Protein AF-A0A914XFK4-F1 (afdb_monomer_lite)

InterPro domains:
  IPR012292 Globin/Protoglobin [G3DSA:1.10.490.10] (1-112)

Sequence (165 aa):
MTSFLGYTENLLGAWQLARKAGRMHTNQKFLEQNQTKETNYFDKVSDAFIERLIPYLTGELEEVLPAGAEKKKVRFANNYSQVMIAEIWERFFTTLSQQLTESFESEMKKQNTAASQQALAPHQHMEEAVRKKKKIQERIDNESEMGTGSYAENKPPEELFEDPF

pLDDT: mean 81.78, std 17.68, range [36.12, 98.44]

Structure (mmCIF, N/CA/C/O backbone):
data_AF-A0A914XFK4-F1
#
_entry.id   AF-A0A914XFK4-F1
#
loop_
_atom_site.group_PDB
_atom_site.id
_atom_site.type_symbol
_atom_site.label_atom_id
_atom_site.label_alt_id
_atom_site.label_comp_id
_atom_site.label_asym_id
_atom_site.label_entity_id
_atom_site.label_seq_id
_atom_site.pdbx_PDB_ins_code
_atom_site.Cartn_x
_atom_site.Cartn_y
_atom_site.Cartn_z
_atom_site.occupancy
_atom_site.B_iso_or_equiv
_atom_site.auth_seq_id
_atom_site.auth_comp_id
_atom_site.auth_asym_id
_atom_site.auth_atom_id
_atom_site.pdbx_PDB_model_num
ATOM 1 N N . MET A 1 1 ? -5.223 -9.522 5.078 1.00 91.00 1 MET A N 1
ATOM 2 C CA . MET A 1 1 ? -4.158 -8.761 5.774 1.00 91.00 1 MET A CA 1
ATOM 3 C C . MET A 1 1 ? -4.460 -8.587 7.255 1.00 91.00 1 MET A C 1
ATOM 5 O O . MET A 1 1 ? -3.627 -8.976 8.056 1.00 91.00 1 MET A O 1
ATOM 9 N N . THR A 1 2 ? -5.646 -8.099 7.633 1.00 92.81 2 THR A N 1
ATOM 10 C CA . THR A 1 2 ? -6.087 -8.022 9.041 1.00 92.81 2 THR A CA 1
ATOM 11 C C . THR A 1 2 ? -6.009 -9.365 9.774 1.00 92.81 2 THR A C 1
ATOM 13 O O . THR A 1 2 ? -5.532 -9.392 10.897 1.00 92.81 2 THR A O 1
ATOM 16 N N . SER A 1 3 ? -6.352 -10.490 9.132 1.00 93.81 3 SER A N 1
ATOM 17 C CA . SER A 1 3 ? -6.173 -11.829 9.726 1.00 93.81 3 SER A CA 1
ATOM 18 C C . SER A 1 3 ? -4.706 -12.191 9.984 1.00 93.81 3 SER A C 1
ATOM 20 O O . SER A 1 3 ? -4.399 -12.789 11.009 1.00 93.81 3 SER A O 1
ATOM 22 N N . PHE A 1 4 ? -3.790 -11.795 9.093 1.00 92.81 4 PHE A N 1
ATOM 23 C CA . PHE A 1 4 ? -2.359 -12.034 9.296 1.00 92.81 4 PHE A CA 1
ATOM 24 C C . PHE A 1 4 ? -1.807 -11.220 10.463 1.00 92.81 4 PHE A C 1
ATOM 26 O O . PHE A 1 4 ? -0.988 -11.728 11.213 1.00 92.81 4 PHE A O 1
ATOM 33 N N . LEU A 1 5 ? -2.268 -9.982 10.637 1.00 93.00 5 LEU A N 1
ATOM 34 C CA . LEU A 1 5 ? -1.786 -9.109 11.707 1.00 93.00 5 LEU A CA 1
ATOM 35 C C . LEU A 1 5 ? -2.459 -9.388 13.056 1.00 93.00 5 LEU A C 1
ATOM 37 O O . LEU A 1 5 ? -1.788 -9.380 14.076 1.00 93.00 5 LEU A O 1
ATOM 41 N N . GLY A 1 6 ? -3.773 -9.612 13.063 1.00 88.56 6 GLY A N 1
ATOM 42 C CA . GLY A 1 6 ? -4.583 -9.661 14.283 1.00 88.56 6 GLY A CA 1
ATOM 43 C C . GLY A 1 6 ? -5.008 -11.054 14.741 1.00 88.56 6 GLY A C 1
ATOM 44 O O . GLY A 1 6 ? -5.607 -11.157 15.805 1.00 88.56 6 GLY A O 1
ATOM 45 N N . TYR A 1 7 ? -4.757 -12.108 13.956 1.00 89.94 7 TYR A N 1
ATOM 46 C CA . TYR A 1 7 ? -5.112 -13.479 14.344 1.00 89.94 7 TYR A CA 1
ATOM 47 C C . TYR A 1 7 ? -3.929 -14.441 14.275 1.00 89.94 7 TYR A C 1
ATOM 49 O O . TYR A 1 7 ? -3.631 -15.104 15.259 1.00 89.94 7 TYR A O 1
ATOM 57 N N . THR A 1 8 ? -3.238 -14.516 13.134 1.00 92.81 8 THR A N 1
ATOM 58 C CA . THR A 1 8 ? -2.132 -15.476 12.965 1.00 92.81 8 THR A CA 1
ATOM 59 C C . THR A 1 8 ? -0.763 -14.904 13.328 1.00 92.81 8 THR A C 1
ATOM 61 O O . THR A 1 8 ? 0.225 -15.615 13.191 1.00 92.81 8 THR A O 1
ATOM 64 N N . GLU A 1 9 ? -0.685 -13.614 13.676 1.00 93.75 9 GLU A N 1
ATOM 65 C CA . GLU A 1 9 ? 0.557 -12.868 13.953 1.00 93.75 9 GLU A CA 1
ATOM 66 C C . GLU A 1 9 ? 1.652 -13.036 12.874 1.00 93.75 9 GLU A C 1
ATOM 68 O O . GLU A 1 9 ? 2.848 -12.869 13.109 1.00 93.75 9 GLU A O 1
ATOM 73 N N . ASN A 1 10 ? 1.245 -13.331 11.637 1.00 96.38 10 ASN A N 1
ATOM 74 C CA . ASN A 1 10 ? 2.139 -13.504 10.501 1.00 96.38 10 ASN A CA 1
ATOM 75 C C . ASN A 1 10 ? 2.531 -12.137 9.919 1.00 96.38 10 ASN A C 1
ATOM 77 O O . ASN A 1 10 ? 2.069 -11.724 8.848 1.00 96.38 10 ASN A O 1
ATOM 81 N N . LEU A 1 11 ? 3.396 -11.424 10.644 1.00 95.81 11 LEU A N 1
ATOM 82 C CA . LEU A 1 11 ? 3.883 -10.094 10.264 1.00 95.81 11 LEU A CA 1
ATOM 83 C C . LEU A 1 11 ? 4.630 -10.122 8.927 1.00 95.81 11 LEU A C 1
ATOM 85 O O . LEU A 1 11 ? 4.436 -9.245 8.083 1.00 95.81 11 LEU A O 1
ATOM 89 N N . LEU A 1 12 ? 5.445 -11.160 8.710 1.00 96.94 12 LEU A N 1
ATOM 90 C CA . LEU A 1 12 ? 6.202 -11.328 7.474 1.00 96.94 12 LEU A CA 1
ATOM 91 C C . LEU A 1 12 ? 5.266 -11.503 6.273 1.00 96.94 12 LEU A C 1
ATOM 93 O O . LEU A 1 12 ? 5.447 -10.833 5.258 1.00 96.94 12 LEU A O 1
ATOM 97 N N . GLY A 1 13 ? 4.243 -12.349 6.398 1.00 97.44 13 GLY A N 1
ATOM 98 C CA . GLY A 1 13 ? 3.246 -12.580 5.356 1.00 97.44 13 GLY A CA 1
ATOM 99 C C . GLY A 1 13 ? 2.426 -11.329 5.044 1.00 97.44 13 GLY A C 1
ATOM 100 O O . GLY A 1 13 ? 2.218 -11.005 3.875 1.00 97.44 13 GLY A O 1
ATOM 101 N N . ALA A 1 14 ? 2.023 -10.565 6.065 1.00 97.25 14 ALA A N 1
ATOM 102 C CA . ALA A 1 14 ? 1.346 -9.282 5.871 1.00 97.25 14 ALA A CA 1
ATOM 103 C C . ALA A 1 14 ? 2.230 -8.271 5.117 1.00 97.25 14 ALA A C 1
ATOM 105 O O . ALA A 1 14 ? 1.782 -7.652 4.149 1.00 97.25 14 ALA A O 1
ATOM 106 N N . TRP A 1 15 ? 3.501 -8.152 5.509 1.00 97.25 15 TRP A N 1
ATOM 107 C CA . TRP A 1 15 ? 4.465 -7.263 4.860 1.00 97.25 15 TRP A CA 1
ATOM 108 C C . TRP A 1 15 ? 4.749 -7.670 3.408 1.00 97.25 15 TRP A C 1
ATOM 110 O O . TRP A 1 15 ? 4.712 -6.841 2.494 1.00 97.25 15 TRP A O 1
ATOM 120 N N . GLN A 1 16 ? 4.969 -8.964 3.163 1.00 97.44 16 GLN A N 1
ATOM 121 C CA . GLN A 1 16 ? 5.167 -9.507 1.821 1.00 97.44 16 GLN A CA 1
ATOM 122 C C . GLN A 1 16 ? 3.938 -9.302 0.934 1.00 97.44 16 GLN A C 1
ATOM 124 O O . GLN A 1 16 ? 4.100 -8.958 -0.238 1.00 97.44 16 GLN A O 1
ATOM 129 N N . LEU A 1 17 ? 2.729 -9.472 1.478 1.00 97.88 17 LEU A N 1
ATOM 130 C CA . LEU A 1 17 ? 1.477 -9.247 0.759 1.00 97.88 17 LEU A CA 1
ATOM 131 C C . LEU A 1 17 ? 1.362 -7.794 0.288 1.00 97.88 17 LEU A C 1
ATOM 133 O O . LEU A 1 17 ? 1.142 -7.568 -0.903 1.00 97.88 17 LEU A O 1
ATOM 137 N N . ALA A 1 18 ? 1.569 -6.825 1.186 1.00 98.00 18 ALA A N 1
ATOM 138 C CA . ALA A 1 18 ? 1.534 -5.403 0.845 1.00 98.00 18 ALA A CA 1
ATOM 139 C C . ALA A 1 18 ? 2.547 -5.073 -0.262 1.00 98.00 18 ALA A C 1
ATOM 141 O O . ALA A 1 18 ? 2.196 -4.513 -1.299 1.00 98.00 18 ALA A O 1
ATOM 142 N N . ARG A 1 19 ? 3.800 -5.517 -0.113 1.00 98.44 19 ARG A N 1
ATOM 143 C CA . ARG A 1 19 ? 4.843 -5.244 -1.114 1.00 98.44 19 ARG A CA 1
ATOM 144 C C . ARG A 1 19 ? 4.608 -5.969 -2.434 1.00 98.44 19 ARG A C 1
ATOM 146 O O . ARG A 1 19 ? 4.971 -5.457 -3.488 1.00 98.44 19 ARG A O 1
ATOM 153 N N . LYS A 1 20 ? 4.045 -7.180 -2.410 1.00 98.19 20 LYS A N 1
ATOM 154 C CA . LYS A 1 20 ? 3.659 -7.905 -3.629 1.00 98.19 20 LYS A CA 1
ATOM 155 C C . LYS A 1 20 ? 2.571 -7.138 -4.368 1.00 98.19 20 LYS A C 1
ATOM 157 O O . LYS A 1 20 ? 2.690 -6.975 -5.577 1.00 98.19 20 LYS A O 1
ATOM 162 N N . ALA A 1 21 ? 1.565 -6.636 -3.655 1.00 98.06 21 ALA A N 1
ATOM 163 C CA . ALA A 1 21 ? 0.524 -5.813 -4.248 1.00 98.06 21 ALA A CA 1
ATOM 164 C C . ALA A 1 21 ? 1.120 -4.562 -4.910 1.00 98.06 21 ALA A C 1
ATOM 166 O O . ALA A 1 21 ? 0.855 -4.345 -6.087 1.00 98.06 21 ALA A O 1
ATOM 167 N N . GLY A 1 22 ? 1.983 -3.802 -4.229 1.00 97.94 22 GLY A N 1
ATOM 168 C CA . GLY A 1 22 ? 2.587 -2.592 -4.807 1.00 97.94 22 GLY A CA 1
ATOM 169 C C . GLY A 1 22 ? 3.385 -2.870 -6.086 1.00 97.94 22 GLY A C 1
ATOM 170 O O . GLY A 1 22 ? 3.180 -2.197 -7.092 1.00 97.94 22 GLY A O 1
ATOM 171 N N . ARG A 1 23 ? 4.185 -3.949 -6.116 1.00 98.38 23 ARG A N 1
ATOM 172 C CA . ARG A 1 23 ? 4.858 -4.398 -7.352 1.00 98.38 23 ARG A CA 1
ATOM 173 C C . ARG A 1 23 ? 3.876 -4.751 -8.466 1.00 98.38 23 ARG A C 1
ATOM 175 O O . ARG A 1 23 ? 4.091 -4.373 -9.603 1.00 98.38 23 ARG A O 1
ATOM 182 N N . MET A 1 24 ? 2.796 -5.470 -8.164 1.00 97.81 24 MET A N 1
ATOM 183 C CA . MET A 1 24 ? 1.815 -5.866 -9.184 1.00 97.81 24 MET A CA 1
ATOM 184 C C . MET A 1 24 ? 1.087 -4.671 -9.810 1.00 97.81 24 MET A C 1
ATOM 186 O O . MET A 1 24 ? 0.646 -4.769 -10.957 1.00 97.81 24 MET A O 1
ATOM 190 N N . HIS A 1 25 ? 0.978 -3.553 -9.088 1.00 98.00 25 HIS A N 1
ATOM 191 C CA . HIS A 1 25 ? 0.358 -2.332 -9.595 1.00 98.00 25 HIS A CA 1
ATOM 192 C C . HIS A 1 25 ? 1.201 -1.615 -10.656 1.00 98.00 25 HIS A C 1
ATOM 194 O O . HIS A 1 25 ? 0.637 -0.797 -11.375 1.00 98.00 25 HIS A O 1
ATOM 200 N N . THR A 1 26 ? 2.487 -1.947 -10.846 1.00 96.81 26 THR A N 1
ATOM 201 C CA . THR A 1 26 ? 3.269 -1.399 -11.976 1.00 96.81 26 THR A CA 1
ATOM 202 C C . THR A 1 26 ? 2.718 -1.828 -13.332 1.00 96.81 26 THR A C 1
ATOM 204 O O . THR A 1 26 ? 2.867 -1.112 -14.311 1.00 96.81 26 THR A O 1
ATOM 207 N N . ASN A 1 27 ? 1.976 -2.939 -13.386 1.00 95.19 27 ASN A N 1
ATOM 208 C CA . ASN A 1 27 ? 1.286 -3.379 -14.600 1.00 95.19 27 ASN A CA 1
ATOM 209 C C . ASN A 1 27 ? 0.049 -2.523 -14.941 1.00 95.19 27 ASN A C 1
ATOM 211 O O . ASN A 1 27 ? -0.555 -2.699 -16.001 1.00 95.19 27 ASN A O 1
ATOM 215 N N . GLN A 1 28 ? -0.377 -1.628 -14.044 1.00 96.69 28 GLN A N 1
ATOM 216 C CA . GLN A 1 28 ? -1.485 -0.714 -14.295 1.00 96.69 28 GLN A CA 1
ATOM 217 C C . GLN A 1 28 ? -0.961 0.524 -15.017 1.00 96.69 28 GLN A C 1
ATOM 219 O O . GLN A 1 28 ? -0.403 1.417 -14.386 1.00 96.69 28 GLN A O 1
ATOM 224 N N . LYS A 1 29 ? -1.210 0.616 -16.329 1.00 95.44 29 LY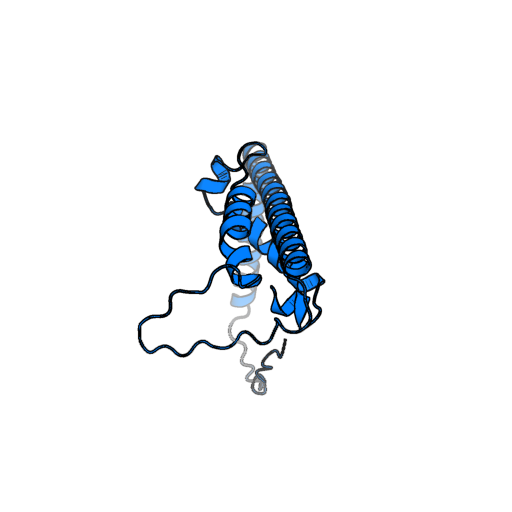S A N 1
ATOM 225 C CA . LYS A 1 29 ? -0.722 1.716 -17.188 1.00 95.44 29 LYS A CA 1
ATOM 226 C C . LYS A 1 29 ? -1.027 3.111 -16.641 1.00 95.44 29 LYS A C 1
ATOM 228 O O . LYS A 1 29 ? -0.226 4.027 -16.782 1.00 95.44 29 LYS A O 1
ATOM 233 N N . PHE A 1 30 ? -2.192 3.280 -16.016 1.00 97.50 30 PHE A N 1
ATOM 234 C CA . PHE A 1 30 ? -2.550 4.548 -15.388 1.00 97.50 30 PHE A CA 1
ATOM 235 C C . PHE A 1 30 ? -1.570 4.917 -14.267 1.00 97.50 30 PHE A C 1
ATOM 237 O O . PHE A 1 30 ? -1.060 6.032 -14.250 1.00 97.50 30 PHE A O 1
ATOM 244 N N . LEU A 1 31 ? -1.271 3.984 -13.361 1.00 97.12 31 LEU A N 1
ATOM 245 C CA . LEU A 1 31 ? -0.329 4.231 -12.271 1.00 97.12 31 LEU A CA 1
ATOM 246 C C . LEU A 1 31 ? 1.099 4.351 -12.798 1.00 97.12 31 LEU A C 1
ATOM 248 O O . LEU A 1 31 ? 1.811 5.253 -12.386 1.00 97.12 31 LEU A O 1
ATOM 252 N N . GLU A 1 32 ? 1.488 3.512 -13.754 1.00 94.69 32 GLU A N 1
ATOM 253 C CA . GLU A 1 32 ? 2.793 3.574 -14.423 1.00 94.69 32 GLU A CA 1
ATOM 254 C C . GLU A 1 32 ? 3.121 4.988 -14.934 1.00 94.69 32 GLU A C 1
ATOM 256 O O . GLU A 1 32 ? 4.241 5.468 -14.774 1.00 94.69 32 GLU A O 1
ATOM 261 N N . GLN A 1 33 ? 2.129 5.670 -15.514 1.00 94.44 33 GLN A N 1
ATOM 262 C CA . GLN A 1 33 ? 2.294 6.989 -16.127 1.00 94.44 33 GLN A CA 1
ATOM 263 C C . GLN A 1 33 ? 2.091 8.157 -15.156 1.00 94.44 33 GLN A C 1
ATOM 265 O O . GLN A 1 33 ? 2.655 9.226 -15.373 1.00 94.44 33 GLN A O 1
ATOM 270 N N . ASN A 1 34 ? 1.258 7.984 -14.127 1.00 96.62 34 ASN A N 1
ATOM 271 C CA . ASN A 1 34 ? 0.764 9.102 -13.317 1.00 96.62 34 ASN A CA 1
ATOM 272 C C . ASN A 1 34 ? 1.190 9.046 -11.843 1.00 96.62 34 ASN A C 1
ATOM 274 O O . ASN A 1 34 ? 1.010 10.037 -11.138 1.00 96.62 34 ASN A O 1
ATOM 278 N N . GLN A 1 35 ? 1.719 7.921 -11.353 1.00 95.88 35 GLN A N 1
ATOM 279 C CA . GLN A 1 35 ? 2.180 7.793 -9.971 1.00 95.88 35 GLN A CA 1
ATOM 280 C C . GLN A 1 35 ? 3.500 8.554 -9.792 1.00 95.88 35 GLN A C 1
ATOM 282 O O . GLN A 1 35 ? 4.533 8.182 -10.349 1.00 95.88 35 GLN A O 1
ATOM 287 N N . THR A 1 36 ? 3.475 9.606 -8.977 1.00 93.38 36 THR A N 1
ATOM 288 C CA . THR A 1 36 ? 4.658 10.404 -8.625 1.00 93.38 36 THR A CA 1
ATOM 289 C C . THR A 1 36 ? 4.674 10.698 -7.128 1.00 93.38 36 THR A C 1
ATOM 291 O O . THR A 1 36 ? 3.695 10.450 -6.427 1.00 93.38 36 THR A O 1
ATOM 294 N N . LYS A 1 37 ? 5.770 11.279 -6.626 1.00 86.88 37 LYS A N 1
ATOM 295 C CA . LYS A 1 37 ? 5.839 11.749 -5.232 1.00 86.88 37 LYS A CA 1
ATOM 296 C C . LYS A 1 37 ? 4.785 12.811 -4.908 1.00 86.88 37 LYS A C 1
ATOM 298 O O . LYS A 1 37 ? 4.311 12.875 -3.784 1.00 86.88 37 LYS A O 1
ATOM 303 N N . GLU A 1 38 ? 4.435 13.643 -5.885 1.00 89.25 38 GLU A N 1
ATOM 304 C CA . GLU A 1 38 ? 3.427 14.702 -5.740 1.00 89.25 38 GLU A CA 1
ATOM 305 C C . GLU A 1 38 ? 2.006 14.151 -5.897 1.00 89.25 38 GLU A C 1
ATOM 307 O O . GLU A 1 38 ? 1.056 14.670 -5.317 1.00 89.25 38 GLU A O 1
ATOM 312 N N . THR A 1 39 ? 1.852 13.091 -6.693 1.00 93.88 39 THR A N 1
ATOM 313 C CA . THR A 1 39 ? 0.571 12.441 -6.963 1.00 93.88 39 THR A CA 1
ATOM 314 C C . THR A 1 39 ? 0.663 10.960 -6.618 1.00 93.88 39 THR A C 1
ATOM 316 O O . THR A 1 39 ? 0.802 10.103 -7.493 1.00 93.88 39 THR A O 1
ATOM 319 N N . ASN A 1 40 ? 0.564 10.665 -5.321 1.00 97.00 40 ASN A N 1
ATOM 320 C CA . ASN A 1 40 ? 0.511 9.299 -4.823 1.00 97.00 40 ASN A CA 1
ATOM 321 C C . ASN A 1 40 ? -0.942 8.810 -4.742 1.00 97.00 40 ASN A C 1
ATOM 323 O O . ASN A 1 40 ? -1.703 9.209 -3.860 1.00 97.00 40 ASN A O 1
ATOM 327 N N . TYR A 1 41 ? -1.345 7.936 -5.665 1.00 98.12 41 TYR A N 1
ATOM 328 C CA . TYR A 1 41 ? -2.703 7.390 -5.677 1.00 98.12 41 TYR A CA 1
ATOM 329 C C . TYR A 1 41 ? -2.957 6.385 -4.548 1.00 98.12 41 TYR A C 1
ATOM 331 O O . TYR A 1 41 ? -4.108 6.230 -4.144 1.00 98.12 41 TYR A O 1
ATOM 339 N N . PHE A 1 42 ? -1.919 5.733 -4.011 1.00 98.00 42 PHE A N 1
ATOM 340 C CA . PHE A 1 42 ? -2.071 4.868 -2.839 1.00 98.00 42 PHE A CA 1
ATOM 341 C C . PHE A 1 42 ? -2.416 5.685 -1.597 1.00 98.00 42 PHE A C 1
ATOM 343 O O . PHE A 1 42 ? -3.328 5.296 -0.874 1.00 98.00 42 PHE A O 1
ATOM 350 N N . ASP A 1 43 ? -1.759 6.832 -1.401 1.00 97.50 43 ASP A N 1
ATOM 351 C CA . ASP A 1 43 ? -2.083 7.746 -0.300 1.00 97.50 43 ASP A CA 1
ATOM 352 C C . ASP A 1 43 ? -3.501 8.293 -0.459 1.00 97.50 43 ASP A C 1
ATOM 354 O O . ASP A 1 43 ? -4.309 8.117 0.437 1.00 97.50 43 ASP A O 1
ATOM 358 N N . LYS A 1 44 ? -3.877 8.799 -1.644 1.00 97.31 44 LYS A N 1
ATOM 359 C CA . LYS A 1 44 ? -5.245 9.302 -1.891 1.00 97.31 44 LYS A CA 1
ATOM 360 C C . LYS A 1 44 ? -6.339 8.280 -1.568 1.00 97.31 44 LYS A C 1
ATOM 362 O O . LYS A 1 44 ? -7.405 8.640 -1.074 1.00 97.31 44 LYS A O 1
ATOM 367 N N . VAL A 1 45 ? -6.107 7.010 -1.902 1.00 97.38 45 VAL A N 1
ATOM 368 C CA . VAL A 1 45 ? -7.051 5.934 -1.582 1.00 97.38 45 VAL A CA 1
ATOM 369 C C . VAL A 1 45 ? -7.042 5.647 -0.081 1.00 97.38 45 VAL A C 1
ATOM 371 O O . VAL A 1 45 ? -8.118 5.550 0.504 1.00 97.38 45 VAL A O 1
ATOM 374 N N . SER A 1 46 ? -5.867 5.546 0.548 1.00 97.25 46 SER A N 1
ATOM 375 C CA . SER A 1 46 ? -5.745 5.375 2.001 1.00 97.25 46 SER A CA 1
ATOM 376 C C . SER A 1 46 ? -6.414 6.508 2.777 1.00 97.25 46 SER A C 1
ATOM 378 O O . SER A 1 46 ? -7.175 6.215 3.691 1.00 97.25 46 SER A O 1
ATOM 380 N N . ASP A 1 47 ? -6.227 7.763 2.376 1.00 97.25 47 ASP A N 1
ATOM 381 C CA . ASP A 1 47 ? -6.859 8.941 2.977 1.00 97.25 47 ASP A CA 1
ATOM 382 C C . ASP A 1 47 ? -8.385 8.832 2.901 1.00 97.25 47 ASP A C 1
ATOM 384 O O . ASP A 1 47 ? -9.080 8.988 3.903 1.00 97.25 47 ASP A O 1
ATOM 388 N N . ALA A 1 48 ? -8.924 8.440 1.743 1.00 97.19 48 ALA A N 1
ATOM 389 C CA . ALA A 1 48 ? -10.359 8.215 1.595 1.00 97.19 48 ALA A CA 1
ATOM 390 C C . ALA A 1 48 ? -10.876 7.076 2.497 1.00 97.19 48 ALA A C 1
ATOM 392 O O . ALA A 1 48 ? -12.005 7.145 2.988 1.00 97.19 48 ALA A O 1
ATOM 393 N N . PHE A 1 49 ? -10.078 6.026 2.724 1.00 95.31 49 PHE A N 1
ATOM 394 C CA . PHE A 1 49 ? -10.414 4.976 3.689 1.00 95.31 49 PHE A CA 1
ATOM 395 C C . PHE A 1 49 ? -10.337 5.480 5.129 1.00 95.31 49 PHE A C 1
ATOM 397 O O . PHE A 1 49 ? -11.231 5.170 5.907 1.00 95.31 49 PHE A O 1
ATOM 404 N N . ILE A 1 50 ? -9.329 6.270 5.486 1.00 95.12 50 ILE A N 1
ATOM 405 C CA . ILE A 1 50 ? -9.201 6.876 6.815 1.00 95.12 50 ILE A CA 1
ATOM 406 C C . ILE A 1 50 ? -10.433 7.741 7.103 1.00 95.12 50 ILE A C 1
ATOM 408 O O . ILE A 1 50 ? -11.113 7.523 8.103 1.00 95.12 50 ILE A O 1
ATOM 412 N N . GLU A 1 51 ? -10.798 8.634 6.183 1.00 95.75 51 GLU A N 1
ATOM 413 C CA . GLU A 1 51 ? -11.940 9.539 6.343 1.00 95.75 51 GLU A CA 1
ATOM 414 C C . GLU A 1 51 ? -13.288 8.811 6.406 1.00 95.75 51 GLU A C 1
ATOM 416 O O . GLU A 1 51 ? -14.182 9.217 7.148 1.00 95.75 51 GLU A O 1
ATOM 421 N N . ARG A 1 52 ? -13.471 7.749 5.608 1.00 93.88 52 ARG A N 1
ATOM 422 C CA . ARG A 1 52 ? -14.789 7.112 5.452 1.00 93.88 52 ARG A CA 1
ATOM 423 C C . ARG A 1 52 ? -14.978 5.858 6.275 1.00 93.88 52 ARG A C 1
ATOM 425 O O . ARG A 1 52 ? -16.098 5.612 6.693 1.00 93.88 52 ARG A O 1
ATOM 432 N N . LEU A 1 53 ? -13.945 5.041 6.466 1.00 92.38 53 LEU A N 1
ATOM 433 C CA . LEU A 1 53 ? -14.060 3.742 7.131 1.00 92.38 53 LEU A CA 1
ATOM 434 C C . LEU A 1 53 ? -13.932 3.864 8.648 1.00 92.38 53 LEU A C 1
ATOM 436 O O . LEU A 1 53 ? -14.667 3.185 9.363 1.00 92.38 53 LEU A O 1
ATOM 440 N N . ILE A 1 54 ? -13.027 4.715 9.144 1.00 92.25 54 ILE A N 1
ATOM 441 C CA . ILE A 1 54 ? -12.782 4.851 10.587 1.00 92.25 54 ILE A CA 1
ATOM 442 C C . ILE A 1 54 ? -14.063 5.194 11.361 1.00 92.25 54 ILE A C 1
ATOM 444 O O . ILE A 1 54 ? -14.310 4.502 12.349 1.00 92.25 54 ILE A O 1
ATOM 448 N N . PRO A 1 55 ? -14.935 6.119 10.911 1.00 91.00 55 PRO A N 1
ATOM 449 C CA . PRO A 1 55 ? -16.179 6.407 11.626 1.00 91.00 55 PRO A CA 1
ATOM 450 C C . PRO A 1 55 ? -17.104 5.188 11.793 1.00 91.00 55 PRO A C 1
ATOM 452 O O . PRO A 1 55 ? -17.800 5.071 12.800 1.00 91.00 55 PRO A O 1
ATOM 455 N N . TYR A 1 56 ? -17.100 4.236 10.851 1.00 90.12 56 TYR A N 1
ATOM 456 C CA . TYR A 1 56 ? -17.842 2.976 11.016 1.00 90.12 56 TYR A CA 1
ATOM 457 C C . TYR A 1 56 ? -17.159 2.027 12.007 1.00 90.12 56 TYR A C 1
ATOM 459 O O . TYR A 1 56 ? -17.827 1.299 12.738 1.00 90.12 56 TYR A O 1
ATOM 467 N N . LEU A 1 57 ? -15.825 2.028 12.051 1.00 88.00 57 LEU A N 1
ATOM 468 C CA . LEU A 1 57 ? -15.043 1.188 12.961 1.00 88.00 57 LEU A CA 1
ATOM 469 C C . LEU A 1 57 ? -15.102 1.683 14.413 1.00 88.00 57 LEU A C 1
ATOM 471 O O . LEU A 1 57 ? -15.063 0.863 15.330 1.00 88.00 57 LEU A O 1
ATOM 475 N N . THR A 1 58 ? -15.220 2.996 14.629 1.00 87.06 58 THR A N 1
ATOM 476 C CA . THR A 1 58 ? -15.412 3.612 15.954 1.00 87.06 58 THR A CA 1
ATOM 477 C C . THR A 1 58 ? -16.871 3.577 16.422 1.00 87.06 58 THR A C 1
ATOM 479 O O . THR A 1 58 ? -17.148 3.831 17.598 1.00 87.06 58 THR A O 1
ATOM 482 N N . GLY A 1 59 ? -17.804 3.236 15.526 1.00 83.00 59 GLY A N 1
ATOM 483 C CA . GLY A 1 59 ? -19.243 3.236 15.790 1.00 83.00 59 GLY A CA 1
ATOM 484 C C . GLY A 1 59 ? -19.877 4.631 15.794 1.00 83.00 59 GLY A C 1
ATOM 485 O O . GLY A 1 59 ? -20.998 4.775 16.272 1.00 83.00 59 GLY A O 1
ATOM 486 N N . GLU A 1 60 ? -19.176 5.651 15.291 1.00 84.44 60 GLU A N 1
ATOM 487 C CA . GLU A 1 60 ? -19.724 6.997 15.071 1.00 84.44 60 GLU A CA 1
ATOM 488 C C . GLU A 1 60 ? -20.756 7.013 13.940 1.00 84.44 60 GLU A C 1
ATOM 490 O O . GLU A 1 60 ? -21.781 7.688 14.040 1.00 84.44 60 GLU A O 1
ATOM 495 N N . LEU A 1 61 ? -20.499 6.247 12.877 1.00 84.25 61 LEU A N 1
ATOM 496 C CA . LEU A 1 61 ? -21.452 5.993 11.804 1.00 84.25 61 LEU A CA 1
ATOM 497 C C . LEU A 1 61 ? -21.950 4.553 11.877 1.00 84.25 61 LEU A C 1
ATOM 499 O O . LEU A 1 61 ? -21.181 3.608 12.051 1.00 84.25 61 LEU A O 1
ATOM 503 N N . GLU A 1 62 ? -23.253 4.380 11.689 1.00 78.69 62 GLU A N 1
ATOM 504 C CA . GLU A 1 62 ? -23.858 3.067 11.512 1.00 78.69 62 GLU A CA 1
ATOM 505 C C . GLU A 1 62 ? -24.089 2.791 10.026 1.00 78.69 62 GLU A C 1
ATOM 507 O O . GLU A 1 62 ? -24.506 3.667 9.266 1.00 78.69 62 GLU A O 1
ATOM 512 N N . GLU A 1 63 ? -23.845 1.551 9.608 1.00 75.44 63 GLU A N 1
ATOM 513 C CA . GLU A 1 63 ? -24.196 1.109 8.264 1.00 75.44 63 GLU A CA 1
ATOM 514 C C . GLU A 1 63 ? -25.722 1.147 8.091 1.00 75.44 63 GLU A C 1
ATOM 516 O O . GLU A 1 63 ? -26.472 0.598 8.908 1.00 75.44 63 GLU A O 1
ATOM 521 N N . VAL A 1 64 ? -26.193 1.804 7.027 1.00 71.62 64 VAL A N 1
ATOM 522 C CA . VAL A 1 64 ? -27.622 1.846 6.700 1.00 71.62 64 VAL A CA 1
ATOM 523 C C . VAL A 1 64 ? -28.017 0.483 6.151 1.00 71.62 64 VAL A C 1
ATOM 525 O O . VAL A 1 64 ? -27.867 0.194 4.965 1.00 71.62 64 VAL A O 1
ATOM 528 N N . LEU A 1 65 ? -28.501 -0.376 7.039 1.00 69.25 65 LEU A N 1
ATOM 529 C CA . LEU A 1 65 ? -28.984 -1.691 6.660 1.00 69.25 65 LEU A CA 1
ATOM 530 C C . LEU A 1 65 ? -30.343 -1.579 5.944 1.00 69.25 65 LEU A C 1
ATOM 532 O O . LEU A 1 65 ? -31.200 -0.799 6.373 1.00 69.25 65 LEU A O 1
ATOM 536 N N . PRO A 1 66 ? -30.579 -2.371 4.879 1.00 72.25 66 PRO A N 1
ATOM 537 C CA . PRO A 1 66 ? -31.902 -2.486 4.286 1.00 72.25 66 PRO A CA 1
ATOM 538 C C . PRO A 1 66 ? -32.923 -2.927 5.341 1.00 72.25 66 PRO A C 1
ATOM 540 O O . PRO A 1 66 ? -32.604 -3.704 6.246 1.00 72.25 66 PRO A O 1
ATOM 543 N N . ALA A 1 67 ? -34.158 -2.437 5.222 1.00 59.03 67 ALA A N 1
ATOM 544 C CA . ALA A 1 67 ? -35.225 -2.736 6.171 1.00 59.03 67 ALA A CA 1
ATOM 545 C C . ALA A 1 67 ? -35.390 -4.259 6.350 1.00 59.03 67 ALA A C 1
ATOM 547 O O . ALA A 1 67 ? -35.716 -4.969 5.401 1.00 59.03 67 ALA A O 1
ATOM 548 N N . GLY A 1 68 ? -35.145 -4.749 7.571 1.00 65.12 68 GLY A N 1
ATOM 549 C CA . GLY A 1 68 ? -35.234 -6.170 7.930 1.00 65.12 68 GLY A CA 1
ATOM 550 C C . GLY A 1 68 ? -33.898 -6.904 8.099 1.00 65.12 68 GLY A C 1
ATOM 551 O O . GLY A 1 68 ? -33.909 -8.054 8.528 1.00 65.12 68 GLY A O 1
ATOM 552 N N . ALA A 1 69 ? -32.752 -6.274 7.820 1.00 69.94 69 ALA A N 1
ATOM 553 C CA . ALA A 1 69 ? -31.449 -6.869 8.116 1.00 69.94 69 ALA A CA 1
ATOM 554 C C . ALA A 1 69 ? -31.076 -6.699 9.601 1.00 69.94 69 ALA A C 1
ATOM 556 O O . ALA A 1 69 ? -31.020 -5.587 10.130 1.00 69.94 69 ALA A O 1
ATOM 557 N N . GLU A 1 70 ? -30.803 -7.815 10.281 1.00 58.03 70 GLU A N 1
ATOM 558 C CA . GLU A 1 70 ? -30.298 -7.801 11.653 1.00 58.03 70 GLU A CA 1
ATOM 559 C C . GLU A 1 70 ? -28.883 -7.214 11.702 1.00 58.03 70 GLU A C 1
ATOM 561 O O . GLU A 1 70 ? -27.968 -7.672 11.012 1.00 58.03 70 GLU A O 1
ATOM 566 N N . LYS A 1 71 ? -28.681 -6.224 12.581 1.00 60.94 71 LYS A N 1
ATOM 567 C CA . LYS A 1 71 ? -27.348 -5.717 12.914 1.00 60.94 71 LYS A CA 1
ATOM 568 C C . LYS A 1 71 ? -26.520 -6.860 13.501 1.00 60.94 71 LYS A C 1
ATOM 570 O O . LYS A 1 71 ? -26.717 -7.244 14.657 1.00 60.94 71 LYS A O 1
ATOM 575 N N . LYS A 1 72 ? -25.534 -7.372 12.755 1.00 63.09 72 LYS A N 1
ATOM 576 C CA . LYS A 1 72 ? -24.458 -8.170 13.357 1.00 63.09 72 LYS A CA 1
ATOM 577 C C . LYS A 1 72 ? -23.708 -7.260 14.322 1.00 63.09 72 LYS A C 1
ATOM 579 O O . LYS A 1 72 ? -22.907 -6.433 13.904 1.00 63.09 72 LYS A O 1
ATOM 584 N N . LYS A 1 73 ? -23.986 -7.400 15.621 1.00 52.91 73 LYS A N 1
ATOM 585 C CA . LYS A 1 73 ? -23.255 -6.698 16.681 1.00 52.91 73 LYS A CA 1
ATOM 586 C C . LYS A 1 73 ? -21.768 -7.012 16.524 1.00 52.91 73 LYS A C 1
ATOM 588 O O . LYS A 1 73 ? -21.333 -8.132 16.801 1.00 52.91 73 LYS A O 1
ATOM 593 N N . VAL A 1 74 ? -21.001 -6.032 16.060 1.00 57.28 74 VAL A N 1
ATOM 594 C CA . VAL A 1 74 ? -19.545 -6.106 15.977 1.00 57.28 74 VAL A CA 1
ATOM 595 C C . VAL A 1 74 ? -19.031 -6.200 17.417 1.00 57.28 74 VAL A C 1
ATOM 597 O O . VAL A 1 74 ? -19.085 -5.239 18.178 1.00 57.28 74 VAL A O 1
ATOM 600 N N . ARG A 1 75 ? -18.614 -7.402 17.838 1.00 54.28 75 ARG A N 1
ATOM 601 C CA . ARG A 1 75 ? -18.282 -7.729 19.242 1.00 54.28 75 ARG A CA 1
ATOM 602 C C . ARG A 1 75 ? -16.989 -7.079 19.760 1.00 54.28 75 ARG A C 1
ATOM 604 O O . ARG A 1 75 ? -16.630 -7.306 20.910 1.00 54.28 75 ARG A O 1
ATOM 611 N N . PHE A 1 76 ? -16.289 -6.288 18.949 1.00 54.94 76 PHE A N 1
ATOM 612 C CA . PHE A 1 76 ? -14.973 -5.740 19.298 1.00 54.94 76 PHE A CA 1
ATOM 613 C C . PHE A 1 76 ? -15.022 -4.516 20.233 1.00 54.94 76 PHE A C 1
ATOM 615 O O . PHE A 1 76 ? -13.989 -4.117 20.759 1.00 54.94 76 PHE A O 1
ATOM 622 N N . ALA A 1 77 ? -16.199 -3.930 20.477 1.00 53.06 77 ALA A N 1
ATOM 623 C CA . ALA A 1 77 ? -16.306 -2.579 21.037 1.00 53.06 77 ALA A CA 1
ATOM 624 C C . ALA A 1 77 ? -16.305 -2.457 22.574 1.00 53.06 77 ALA A C 1
ATOM 626 O O . ALA A 1 77 ? -16.365 -1.341 23.076 1.00 53.06 77 ALA A O 1
ATOM 627 N N . ASN A 1 78 ? -16.246 -3.544 23.353 1.00 55.53 78 ASN A N 1
ATOM 628 C CA . ASN A 1 78 ? -16.438 -3.385 24.803 1.00 55.53 78 ASN A CA 1
ATOM 629 C C . ASN A 1 78 ? -15.203 -2.870 25.568 1.00 55.53 78 ASN A C 1
ATOM 631 O O . ASN A 1 78 ? -15.384 -2.386 26.680 1.00 55.53 78 ASN A O 1
ATOM 635 N N . ASN A 1 79 ? -13.987 -2.917 24.997 1.00 72.62 79 ASN A N 1
ATOM 636 C CA . ASN A 1 79 ? -12.755 -2.571 25.732 1.00 72.62 79 ASN A CA 1
ATOM 637 C C . ASN A 1 79 ? -11.821 -1.551 25.045 1.00 72.62 79 ASN A C 1
ATOM 639 O O . ASN A 1 79 ? -10.850 -1.131 25.672 1.00 72.62 79 ASN A O 1
ATOM 643 N N . TYR A 1 80 ? -12.064 -1.152 23.793 1.00 84.38 80 TYR A N 1
ATOM 644 C CA . TYR A 1 80 ? -11.199 -0.200 23.078 1.00 84.38 80 TYR A CA 1
ATOM 645 C C . TYR A 1 80 ? -11.873 1.166 22.967 1.00 84.38 80 TYR A C 1
ATOM 647 O O . TYR A 1 80 ? -13.046 1.252 22.610 1.00 84.38 80 TYR A O 1
ATOM 655 N N . SER A 1 81 ? -11.135 2.239 23.262 1.00 89.94 81 SER A N 1
ATOM 656 C CA . SER A 1 81 ? -11.644 3.596 23.061 1.00 89.94 81 SER A CA 1
ATOM 657 C C . SER A 1 81 ? -11.721 3.925 21.568 1.00 89.94 81 SER A C 1
ATOM 659 O O . SER A 1 81 ? -10.918 3.435 20.773 1.00 89.94 81 SER A O 1
ATOM 661 N N . GLN A 1 82 ? -12.660 4.795 21.186 1.00 90.00 82 GLN A N 1
ATOM 662 C CA . GLN A 1 82 ? -12.784 5.274 19.802 1.00 90.00 82 GLN A CA 1
ATOM 663 C C . GLN A 1 82 ? -11.471 5.883 19.295 1.00 90.00 82 GLN A C 1
ATOM 665 O O . GLN A 1 82 ? -11.037 5.577 18.189 1.00 90.00 82 GLN A O 1
ATOM 670 N N . VAL A 1 83 ? -10.792 6.652 20.152 1.00 92.56 83 VAL A N 1
ATOM 671 C CA . VAL A 1 83 ? -9.478 7.248 19.868 1.00 92.56 83 VAL A CA 1
ATOM 672 C C . VAL A 1 83 ? -8.443 6.175 19.533 1.00 92.56 83 VAL A C 1
ATOM 674 O O . VAL A 1 83 ? -7.764 6.272 18.518 1.00 92.56 83 VAL A O 1
ATOM 677 N N . MET A 1 84 ? -8.358 5.110 20.336 1.00 93.25 84 MET A N 1
ATOM 678 C CA . MET A 1 84 ? -7.406 4.023 20.094 1.00 93.25 84 MET A CA 1
ATOM 679 C C . MET A 1 84 ? -7.685 3.307 18.770 1.00 93.25 84 MET A C 1
ATOM 681 O O . MET A 1 84 ? -6.752 2.985 18.035 1.00 93.25 84 MET A O 1
ATOM 685 N N . ILE A 1 85 ? -8.959 3.056 18.459 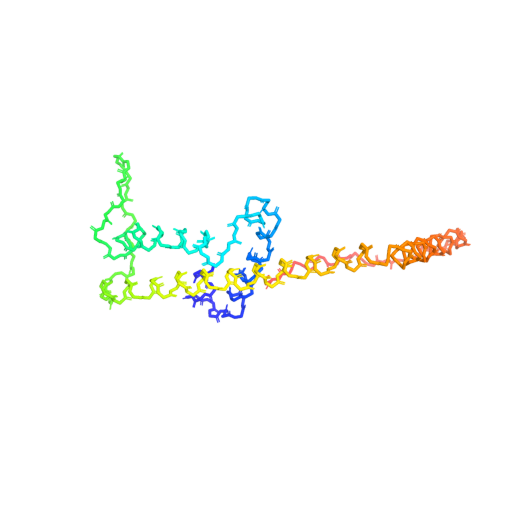1.00 91.81 85 ILE A N 1
ATOM 686 C CA . ILE A 1 85 ? -9.359 2.440 17.190 1.00 91.81 85 ILE A CA 1
ATOM 687 C C . ILE A 1 85 ? -8.931 3.340 16.025 1.00 91.81 85 ILE A C 1
ATOM 689 O O . ILE A 1 85 ? -8.266 2.857 15.109 1.00 91.81 85 ILE A O 1
ATOM 693 N N . ALA A 1 86 ? -9.259 4.632 16.078 1.00 94.31 86 ALA A N 1
ATOM 694 C CA . ALA A 1 86 ? -8.913 5.590 15.033 1.00 94.31 86 ALA A CA 1
ATOM 695 C C . ALA A 1 86 ? -7.397 5.653 14.788 1.00 94.31 86 ALA A C 1
ATOM 697 O O . ALA A 1 86 ? -6.954 5.435 13.662 1.00 94.31 86 ALA A O 1
ATOM 698 N N . GLU A 1 87 ? -6.597 5.831 15.842 1.00 96.12 87 GLU A N 1
ATOM 699 C CA . GLU A 1 87 ? -5.136 5.928 15.730 1.00 96.12 87 GLU A CA 1
ATOM 700 C C . GLU A 1 87 ? -4.495 4.667 15.133 1.00 96.12 87 GLU A C 1
ATOM 702 O O . GLU A 1 87 ? -3.566 4.752 14.325 1.00 96.12 87 GLU A O 1
ATOM 707 N N . ILE A 1 88 ? -4.963 3.475 15.526 1.00 95.81 88 ILE A N 1
ATOM 708 C CA . ILE A 1 88 ? -4.424 2.209 15.010 1.00 95.81 88 ILE A CA 1
ATOM 709 C C . ILE A 1 88 ? -4.725 2.068 13.519 1.00 95.81 88 ILE A C 1
ATOM 711 O O . ILE A 1 88 ? -3.844 1.674 12.750 1.00 95.81 88 ILE A O 1
ATOM 715 N N . TRP A 1 89 ? -5.952 2.380 13.107 1.00 96.50 89 TRP A N 1
ATOM 716 C CA . TRP A 1 89 ? -6.354 2.263 11.710 1.00 96.50 89 TRP A CA 1
ATOM 717 C C . TRP A 1 89 ? -5.694 3.314 10.825 1.00 96.50 89 TRP A C 1
ATOM 719 O O . TRP A 1 89 ? -5.252 2.972 9.729 1.00 96.50 89 TRP A O 1
ATOM 729 N N . GLU A 1 90 ? -5.534 4.542 11.312 1.00 97.69 90 GLU A N 1
ATOM 730 C CA . GLU A 1 90 ? -4.771 5.582 10.622 1.00 97.69 90 GLU A CA 1
ATOM 731 C C . GLU A 1 90 ? -3.325 5.123 10.385 1.00 97.69 90 GLU A C 1
ATOM 733 O O . GLU A 1 90 ? -2.866 5.056 9.244 1.00 97.69 90 GLU A O 1
ATOM 738 N N . ARG A 1 91 ? -2.627 4.664 11.435 1.00 97.62 91 ARG A N 1
ATOM 739 C CA . ARG A 1 91 ? -1.261 4.125 11.302 1.00 97.62 91 ARG A CA 1
ATOM 740 C C . ARG A 1 91 ? -1.195 2.934 10.355 1.00 97.62 91 ARG A C 1
ATOM 742 O O . ARG A 1 91 ? -0.229 2.810 9.599 1.00 97.62 91 ARG A O 1
ATOM 749 N N . PHE A 1 92 ? -2.193 2.054 10.391 1.00 97.31 92 PHE A N 1
ATOM 750 C CA . PHE A 1 92 ? -2.272 0.908 9.492 1.00 97.31 92 PHE A CA 1
ATOM 751 C C . PHE A 1 92 ? -2.363 1.345 8.023 1.00 97.31 92 PHE A C 1
ATOM 753 O O . PHE A 1 92 ? -1.566 0.869 7.213 1.00 97.31 92 PHE A O 1
ATOM 760 N N . PHE A 1 93 ? -3.277 2.256 7.674 1.00 98.06 93 PHE A N 1
ATOM 761 C CA . PHE A 1 93 ? -3.451 2.715 6.292 1.00 98.06 93 PHE A CA 1
ATOM 762 C C . PHE A 1 93 ? -2.258 3.529 5.781 1.00 98.06 93 PHE A C 1
ATOM 764 O O . PHE A 1 93 ? -1.840 3.314 4.641 1.00 98.06 93 PHE A O 1
ATOM 771 N N . THR A 1 94 ? -1.657 4.364 6.631 1.00 97.94 94 THR A N 1
ATOM 772 C CA . THR A 1 94 ? -0.437 5.122 6.308 1.00 97.94 94 THR A CA 1
ATOM 773 C C . THR A 1 94 ? 0.759 4.197 6.082 1.00 97.94 94 THR A C 1
ATOM 775 O O . THR A 1 94 ? 1.499 4.331 5.110 1.00 97.94 94 THR A O 1
ATOM 778 N N . THR A 1 95 ? 0.938 3.184 6.936 1.00 97.88 95 THR A N 1
ATOM 779 C CA . THR A 1 95 ? 2.019 2.199 6.752 1.00 97.88 95 THR A CA 1
ATOM 780 C C . THR A 1 95 ? 1.787 1.370 5.488 1.00 97.88 95 THR A C 1
ATOM 782 O O . THR A 1 95 ? 2.727 1.063 4.752 1.00 97.88 95 THR A O 1
ATOM 785 N N . LEU A 1 96 ? 0.534 1.002 5.215 1.00 98.12 96 LEU A N 1
ATOM 786 C CA . LEU A 1 96 ? 0.176 0.244 4.026 1.00 98.12 96 LEU A CA 1
ATOM 787 C C . LEU A 1 96 ? 0.473 1.029 2.744 1.00 98.12 96 LEU A C 1
ATOM 789 O O . LEU A 1 96 ? 1.121 0.479 1.850 1.00 98.12 96 LEU A O 1
ATOM 793 N N . SER A 1 97 ? 0.038 2.289 2.650 1.00 97.88 97 SER A N 1
ATOM 794 C CA . SER A 1 97 ? 0.292 3.110 1.462 1.00 97.88 97 SER A CA 1
ATOM 795 C C . SER A 1 97 ? 1.785 3.331 1.246 1.00 97.88 97 SER A C 1
ATOM 797 O O . SER A 1 97 ? 2.261 3.188 0.117 1.00 97.88 97 SER A O 1
ATOM 799 N N . GLN A 1 98 ? 2.555 3.537 2.317 1.00 98.00 98 GLN A N 1
ATOM 800 C CA . GLN A 1 98 ? 4.010 3.620 2.241 1.00 98.00 98 GLN A CA 1
ATOM 801 C C . GLN A 1 98 ? 4.623 2.337 1.656 1.00 98.00 98 GLN A C 1
ATOM 803 O O . GLN A 1 98 ? 5.412 2.398 0.711 1.00 98.00 98 GLN A O 1
ATOM 808 N N . GLN A 1 99 ? 4.240 1.156 2.157 1.00 98.19 99 GLN A N 1
ATOM 809 C CA . GLN A 1 99 ? 4.785 -0.113 1.658 1.00 98.19 99 GLN A CA 1
ATOM 810 C C . GLN A 1 99 ? 4.382 -0.410 0.205 1.00 98.19 99 GLN A C 1
ATOM 812 O O . GLN A 1 99 ? 5.184 -0.967 -0.558 1.00 98.19 99 GLN A O 1
ATOM 817 N N . LEU A 1 100 ? 3.169 -0.028 -0.201 1.00 98.31 100 LEU A N 1
ATOM 818 C CA . LEU A 1 100 ? 2.727 -0.094 -1.596 1.00 98.31 100 LEU A CA 1
ATOM 819 C C . LEU A 1 100 ? 3.578 0.821 -2.481 1.00 98.31 100 LEU A C 1
ATOM 821 O O . LEU A 1 100 ? 4.112 0.362 -3.489 1.00 98.31 100 LEU A O 1
ATOM 825 N N . THR A 1 101 ? 3.774 2.068 -2.059 1.00 98.25 101 THR A N 1
ATOM 826 C CA . THR A 1 101 ? 4.530 3.091 -2.791 1.00 98.25 101 THR A CA 1
ATOM 827 C C . THR A 1 101 ? 5.985 2.682 -2.988 1.00 98.25 101 THR A C 1
ATOM 829 O O . THR A 1 101 ? 6.455 2.601 -4.119 1.00 98.25 101 THR A O 1
ATOM 832 N N . GLU A 1 102 ? 6.691 2.324 -1.914 1.00 98.06 102 GLU A N 1
ATOM 833 C CA . GLU A 1 102 ? 8.104 1.929 -1.987 1.00 98.06 102 GLU A CA 1
ATOM 834 C C . GLU A 1 102 ? 8.323 0.711 -2.893 1.00 98.06 102 GLU A C 1
ATOM 836 O O . GLU A 1 102 ? 9.305 0.623 -3.635 1.00 98.06 102 GLU A O 1
ATOM 841 N N . SER A 1 103 ? 7.421 -0.271 -2.816 1.00 98.12 103 SER A N 1
ATOM 842 C CA . SER A 1 103 ? 7.532 -1.485 -3.625 1.00 98.12 103 SER A CA 1
ATOM 843 C C . SER A 1 103 ? 7.162 -1.248 -5.089 1.00 98.12 103 SER A C 1
ATOM 845 O O . SER A 1 103 ? 7.821 -1.817 -5.960 1.00 98.12 103 SER A O 1
ATOM 847 N N . PHE A 1 104 ? 6.186 -0.379 -5.360 1.00 98.25 104 PHE A N 1
ATOM 848 C CA . PHE A 1 104 ? 5.852 0.094 -6.700 1.00 98.25 104 PHE A CA 1
ATOM 849 C C . PHE A 1 104 ? 7.037 0.835 -7.336 1.00 98.25 104 PHE A C 1
ATOM 851 O O . PHE A 1 104 ? 7.491 0.456 -8.414 1.00 98.25 104 PHE A O 1
ATOM 858 N N . GLU A 1 105 ? 7.600 1.834 -6.649 1.00 96.94 105 GLU A N 1
ATOM 859 C CA . GLU A 1 105 ? 8.729 2.630 -7.151 1.00 96.94 105 GLU A CA 1
ATOM 860 C C . GLU A 1 105 ? 9.969 1.766 -7.410 1.00 96.94 105 GLU A C 1
ATOM 862 O O . GLU A 1 105 ? 10.646 1.907 -8.434 1.00 96.94 105 GLU A O 1
ATOM 867 N N . SER A 1 106 ? 10.257 0.833 -6.495 1.00 96.81 106 SER A N 1
ATOM 868 C CA . SER A 1 106 ? 11.366 -0.109 -6.649 1.00 96.81 106 SER A CA 1
ATOM 869 C C . SER A 1 106 ? 11.214 -0.967 -7.905 1.00 96.81 106 SER A C 1
ATOM 871 O O . SER A 1 106 ? 12.195 -1.192 -8.616 1.00 96.81 106 SER A O 1
ATOM 873 N N . GLU A 1 107 ? 10.002 -1.436 -8.194 1.00 97.12 107 GLU A N 1
ATOM 874 C CA . GLU A 1 107 ? 9.728 -2.278 -9.355 1.00 97.12 107 GLU A CA 1
ATOM 875 C C . GLU A 1 107 ? 9.731 -1.477 -10.661 1.00 97.12 107 GLU A C 1
ATOM 877 O O . GLU A 1 107 ? 10.387 -1.890 -11.617 1.00 97.12 107 GLU A O 1
ATOM 882 N N . MET A 1 108 ? 9.133 -0.282 -10.673 1.00 95.25 108 MET A N 1
ATOM 883 C CA . MET A 1 108 ? 9.205 0.657 -11.801 1.00 95.25 108 MET A CA 1
ATOM 884 C C . MET A 1 108 ? 10.653 0.958 -12.195 1.00 95.25 108 MET A C 1
ATOM 886 O O . MET A 1 108 ? 11.028 0.893 -13.367 1.00 95.25 108 MET A O 1
ATOM 890 N N . LYS A 1 109 ? 11.517 1.230 -11.208 1.00 94.50 109 LYS A N 1
ATOM 891 C CA . LYS A 1 109 ? 12.938 1.497 -11.457 1.00 94.50 109 LYS A CA 1
ATOM 892 C C . LYS A 1 109 ? 13.646 0.302 -12.099 1.00 94.50 109 LYS A C 1
ATOM 894 O O . LYS A 1 109 ? 14.474 0.497 -12.992 1.00 94.50 109 LYS A O 1
ATOM 899 N N . LYS A 1 110 ? 13.337 -0.925 -11.668 1.00 94.75 110 LYS A N 1
ATOM 900 C CA . LYS A 1 110 ? 13.907 -2.148 -12.257 1.00 94.75 110 LYS A CA 1
ATOM 901 C C . LYS A 1 110 ? 13.457 -2.331 -13.701 1.00 94.75 110 LYS A C 1
ATOM 903 O O . LYS A 1 110 ? 14.307 -2.568 -14.554 1.00 94.75 110 LYS A O 1
ATOM 908 N N . GLN A 1 111 ? 12.162 -2.174 -13.974 1.00 91.56 111 GLN A N 1
ATOM 909 C CA . GLN A 1 111 ? 11.602 -2.301 -15.322 1.00 91.56 111 GLN A CA 1
ATOM 910 C C . GLN A 1 111 ? 12.228 -1.282 -16.283 1.00 91.56 111 GLN A C 1
ATOM 912 O O . GLN A 1 111 ? 12.734 -1.662 -17.337 1.00 91.56 111 GLN A O 1
ATOM 917 N N . ASN A 1 112 ? 12.324 -0.016 -15.868 1.00 89.69 112 ASN A N 1
ATOM 918 C CA . ASN A 1 112 ? 12.949 1.043 -16.664 1.00 89.69 112 ASN A CA 1
ATOM 919 C C . ASN A 1 112 ? 14.442 0.789 -16.919 1.00 89.69 112 ASN A C 1
ATOM 921 O O . ASN A 1 112 ? 14.937 1.004 -18.025 1.00 89.69 112 ASN A O 1
ATOM 925 N N . THR A 1 113 ? 15.170 0.302 -15.909 1.00 90.12 113 THR A N 1
ATOM 926 C CA . THR A 1 113 ? 16.595 -0.037 -16.058 1.00 90.12 113 THR A CA 1
ATOM 927 C C . THR A 1 113 ? 16.784 -1.201 -17.030 1.00 90.12 113 THR A C 1
ATOM 929 O O . THR A 1 113 ? 17.645 -1.127 -17.904 1.00 90.12 113 THR A O 1
ATOM 932 N N . ALA A 1 114 ? 15.963 -2.250 -16.921 1.00 87.00 114 ALA A N 1
ATOM 933 C CA . ALA A 1 114 ? 16.010 -3.400 -17.819 1.00 87.00 114 ALA A CA 1
ATOM 934 C C . ALA A 1 114 ? 15.676 -3.007 -19.268 1.00 87.00 114 ALA A C 1
ATOM 936 O O . ALA A 1 114 ? 16.382 -3.412 -20.189 1.00 87.00 114 ALA A O 1
ATOM 937 N N . ALA A 1 115 ? 14.658 -2.167 -19.471 1.00 84.19 115 ALA A N 1
ATOM 938 C CA . ALA A 1 115 ? 14.304 -1.648 -20.791 1.00 84.19 115 ALA A CA 1
ATOM 939 C C . ALA A 1 115 ? 15.430 -0.788 -21.397 1.00 84.19 115 ALA A C 1
ATOM 941 O O . ALA A 1 115 ? 15.752 -0.921 -22.576 1.00 84.19 115 ALA A O 1
ATOM 942 N N . SER A 1 116 ? 16.081 0.051 -20.584 1.00 84.94 116 SER A N 1
ATOM 943 C CA . SER A 1 116 ? 17.222 0.867 -21.018 1.00 84.94 116 SER A CA 1
ATOM 944 C C . SER A 1 116 ? 18.435 0.014 -21.408 1.00 84.94 116 SER A C 1
ATOM 946 O O . SER A 1 116 ? 19.032 0.231 -22.461 1.00 84.94 116 SER A O 1
ATOM 948 N N . GLN A 1 117 ? 18.766 -1.015 -20.620 1.00 80.88 117 GLN A N 1
ATOM 949 C CA . GLN A 1 117 ? 19.826 -1.971 -20.965 1.00 80.88 117 GLN A CA 1
ATOM 950 C C . GLN A 1 117 ? 19.527 -2.703 -22.280 1.00 80.88 117 GLN A C 1
ATOM 952 O O . GLN A 1 117 ? 20.409 -2.809 -23.133 1.00 80.88 117 GLN A O 1
ATOM 957 N N . GLN A 1 118 ? 18.273 -3.118 -22.488 1.00 78.81 118 GLN A N 1
ATOM 958 C CA . GLN A 1 118 ? 17.839 -3.723 -23.748 1.00 78.81 118 GLN A CA 1
ATOM 959 C C . GLN A 1 118 ? 17.993 -2.784 -24.944 1.00 78.81 118 GLN A C 1
ATOM 961 O O . GLN A 1 118 ? 18.420 -3.221 -26.011 1.00 78.81 118 GLN A O 1
ATOM 966 N N . ALA A 1 119 ? 17.686 -1.499 -24.767 1.00 78.50 119 ALA A N 1
ATOM 967 C CA . ALA A 1 119 ? 17.849 -0.495 -25.810 1.00 78.50 119 ALA A CA 1
ATOM 968 C C . ALA A 1 119 ? 19.327 -0.193 -26.123 1.00 78.50 119 ALA A C 1
ATOM 970 O O . ALA A 1 119 ? 19.672 0.038 -27.280 1.00 78.50 119 ALA A O 1
ATOM 971 N N . LEU A 1 120 ? 20.201 -0.208 -25.111 1.00 80.88 120 LEU A N 1
ATOM 972 C CA . LEU A 1 120 ? 21.630 0.102 -25.249 1.00 80.88 120 LEU A CA 1
ATOM 973 C C . LEU A 1 120 ? 22.449 -1.062 -25.825 1.00 80.88 120 LEU A C 1
ATOM 975 O O . LEU A 1 120 ? 23.426 -0.830 -26.536 1.00 80.88 120 LEU A O 1
ATOM 979 N N . ALA A 1 121 ? 22.061 -2.308 -25.545 1.00 77.44 121 ALA A N 1
ATOM 980 C CA . ALA A 1 121 ? 22.757 -3.503 -26.020 1.00 77.44 121 ALA A CA 1
ATOM 981 C C . ALA A 1 121 ? 21.790 -4.562 -26.595 1.00 77.44 121 ALA A C 1
ATOM 983 O O . ALA A 1 121 ? 21.763 -5.707 -26.135 1.00 77.44 121 ALA A O 1
ATOM 984 N N . PRO A 1 122 ? 21.011 -4.235 -27.646 1.00 70.88 122 PRO A N 1
ATOM 985 C CA . PRO A 1 122 ? 19.982 -5.135 -28.174 1.00 70.88 122 PRO A CA 1
ATOM 986 C C . PRO A 1 122 ? 20.567 -6.446 -28.720 1.00 70.88 122 PRO A C 1
ATOM 988 O O . PRO A 1 122 ? 19.950 -7.505 -28.608 1.00 70.88 122 PRO A O 1
ATOM 991 N N . HIS A 1 123 ? 21.791 -6.400 -29.254 1.00 70.94 123 HIS A N 1
ATOM 992 C CA . HIS A 1 123 ? 22.508 -7.569 -29.763 1.00 70.94 123 HIS A CA 1
ATOM 993 C C . HIS A 1 123 ? 22.816 -8.601 -28.666 1.00 70.94 123 HIS A C 1
ATOM 995 O O . HIS A 1 123 ? 22.662 -9.793 -28.914 1.00 70.94 123 HIS A O 1
ATOM 1001 N N . GLN A 1 124 ? 23.148 -8.169 -27.442 1.00 69.00 124 GLN A N 1
ATOM 1002 C CA . GLN A 1 124 ? 23.408 -9.084 -26.321 1.00 69.00 124 GLN A CA 1
ATOM 1003 C C . GLN A 1 124 ? 22.148 -9.872 -25.943 1.00 69.00 124 GLN A C 1
ATOM 1005 O O . GLN A 1 124 ? 22.198 -11.087 -25.755 1.00 69.00 124 GLN A O 1
ATOM 1010 N N . HIS A 1 125 ? 20.989 -9.212 -25.928 1.00 62.25 125 HIS A N 1
ATOM 1011 C CA . HIS A 1 125 ? 19.715 -9.879 -25.664 1.00 62.25 125 HIS A CA 1
ATOM 1012 C C . HIS A 1 125 ? 19.284 -10.817 -26.797 1.00 62.25 125 HIS A C 1
ATOM 1014 O O . HIS A 1 125 ? 18.743 -11.892 -26.526 1.00 62.25 125 HIS A O 1
ATOM 1020 N N . MET A 1 126 ? 19.544 -10.457 -28.061 1.00 64.56 126 MET A N 1
ATOM 1021 C CA . MET A 1 126 ? 19.306 -11.366 -29.187 1.00 64.56 126 MET A CA 1
ATOM 1022 C C . MET A 1 126 ? 2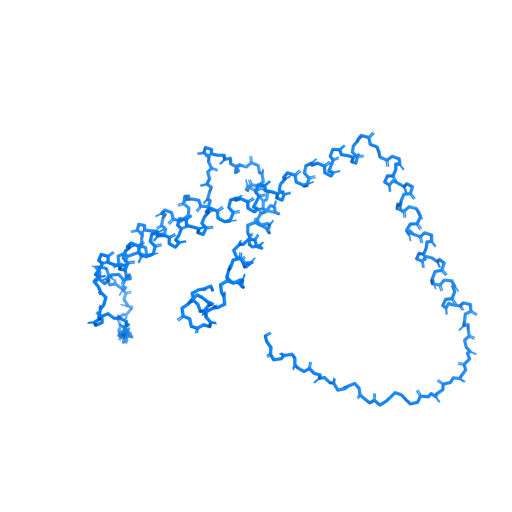0.193 -12.613 -29.102 1.00 64.56 126 MET A C 1
ATOM 1024 O O . MET A 1 126 ? 19.691 -13.724 -29.269 1.00 64.56 126 MET A O 1
ATOM 1028 N N . GLU A 1 127 ? 21.483 -12.464 -28.796 1.00 67.00 127 GLU A N 1
ATOM 1029 C CA . GLU A 1 127 ? 22.409 -13.592 -28.642 1.00 67.00 127 GLU A CA 1
ATOM 1030 C C . GLU A 1 127 ? 22.019 -14.514 -27.479 1.00 67.00 127 GLU A C 1
ATOM 1032 O O . GLU A 1 127 ? 22.050 -15.741 -27.616 1.00 67.00 127 GLU A O 1
ATOM 1037 N N . GLU A 1 128 ? 21.585 -13.956 -26.346 1.00 69.06 128 GLU A N 1
ATOM 1038 C CA . GLU A 1 128 ? 21.060 -14.734 -25.222 1.00 69.06 128 GLU A CA 1
ATOM 1039 C C . GLU A 1 128 ? 19.766 -15.476 -25.572 1.00 69.06 128 GLU A C 1
ATOM 1041 O O . GLU A 1 128 ? 19.605 -16.642 -25.201 1.00 69.06 128 GLU A O 1
ATOM 1046 N N . ALA A 1 129 ? 18.849 -14.837 -26.303 1.00 73.38 129 ALA A N 1
ATOM 1047 C CA . ALA A 1 129 ? 17.611 -15.466 -26.752 1.00 73.38 129 ALA A CA 1
ATOM 1048 C C . ALA A 1 129 ? 17.889 -16.617 -27.730 1.00 73.38 129 ALA A C 1
ATOM 1050 O O . ALA A 1 129 ? 17.293 -17.689 -27.607 1.00 73.38 129 ALA A O 1
ATOM 1051 N N . VAL A 1 130 ? 18.837 -16.433 -28.654 1.00 72.94 130 VAL A N 1
ATOM 1052 C CA . VAL A 1 130 ? 19.297 -17.480 -29.577 1.00 72.94 130 VAL A CA 1
ATOM 1053 C C . VAL A 1 130 ? 19.961 -18.625 -28.812 1.00 72.94 130 VAL A C 1
ATOM 1055 O O . VAL A 1 130 ? 19.626 -19.783 -29.050 1.00 72.94 130 VAL A O 1
ATOM 1058 N N . ARG A 1 131 ? 20.828 -18.339 -27.830 1.00 76.25 131 ARG A N 1
ATOM 1059 C CA . ARG A 1 131 ? 21.437 -19.367 -26.965 1.00 76.25 131 ARG A CA 1
ATOM 1060 C C . ARG A 1 131 ? 20.404 -20.135 -26.142 1.00 76.25 131 ARG A C 1
ATOM 1062 O O . ARG A 1 131 ? 20.521 -21.351 -26.019 1.00 76.25 131 ARG A O 1
ATOM 1069 N N . LYS A 1 132 ? 19.396 -19.457 -25.582 1.00 78.50 132 LYS A N 1
ATOM 1070 C CA . LYS A 1 132 ? 18.305 -20.109 -24.838 1.00 78.50 132 LYS A CA 1
ATOM 1071 C C . LYS A 1 132 ? 17.470 -21.004 -25.749 1.00 78.50 132 LYS A C 1
ATOM 1073 O O . LYS A 1 132 ? 17.228 -22.149 -25.384 1.00 78.50 132 LYS A O 1
ATOM 1078 N N . LYS A 1 133 ? 17.094 -20.525 -26.940 1.00 79.88 133 LYS A N 1
ATOM 1079 C CA . LYS A 1 133 ? 16.396 -21.340 -27.946 1.00 79.88 133 LYS A CA 1
ATOM 1080 C C . LYS A 1 133 ? 17.224 -22.554 -28.357 1.00 79.88 133 LYS A C 1
ATOM 1082 O O . LYS A 1 133 ? 16.687 -23.651 -28.378 1.00 79.88 133 LYS A O 1
ATOM 1087 N N . LYS A 1 134 ? 18.528 -22.377 -28.590 1.00 80.75 134 LYS A N 1
ATOM 1088 C CA . LYS A 1 134 ? 19.438 -23.474 -28.934 1.00 80.75 134 LYS A CA 1
ATOM 1089 C C . LYS A 1 134 ? 19.523 -24.525 -27.822 1.00 80.75 134 LYS A C 1
ATOM 1091 O O . LYS A 1 134 ? 19.394 -25.699 -28.116 1.00 80.75 134 LYS A O 1
ATOM 1096 N N . LYS A 1 135 ? 19.629 -24.122 -26.550 1.00 80.38 135 LYS A N 1
ATOM 1097 C CA . LYS A 1 135 ? 19.613 -25.059 -25.407 1.00 80.38 135 LYS A CA 1
ATOM 1098 C C . LYS A 1 135 ? 18.292 -25.813 -25.246 1.00 80.38 135 LYS A C 1
ATOM 1100 O O . LYS A 1 135 ? 18.296 -26.959 -24.811 1.00 80.38 135 LYS A O 1
ATOM 1105 N N . ILE A 1 136 ? 17.162 -25.159 -25.518 1.00 78.44 136 ILE A N 1
ATOM 1106 C CA . ILE A 1 136 ? 15.843 -25.806 -25.466 1.00 78.44 136 ILE A CA 1
ATOM 1107 C C . ILE A 1 136 ? 15.716 -26.805 -26.616 1.00 78.44 136 ILE A C 1
ATOM 1109 O O . ILE A 1 136 ? 15.291 -27.929 -26.384 1.00 78.44 136 ILE A O 1
ATOM 1113 N N . GLN A 1 137 ? 16.146 -26.418 -27.818 1.00 77.44 137 GLN A N 1
ATOM 1114 C CA . GLN A 1 137 ? 16.168 -27.302 -28.977 1.00 77.44 137 GLN A CA 1
ATOM 1115 C C . GLN A 1 137 ? 17.079 -28.512 -28.732 1.00 77.44 137 GLN A C 1
ATOM 1117 O O . GLN A 1 137 ? 16.623 -29.629 -28.882 1.00 77.44 137 GLN A O 1
ATOM 1122 N N . GLU A 1 138 ? 18.297 -28.311 -28.219 1.00 78.62 138 GLU A N 1
ATOM 1123 C CA . GLU A 1 138 ? 19.213 -29.399 -27.838 1.00 78.62 138 GLU A CA 1
ATOM 1124 C C . GLU A 1 138 ? 18.616 -30.333 -26.770 1.00 78.62 138 GLU A C 1
ATOM 1126 O O . GLU A 1 138 ? 18.892 -31.528 -26.780 1.00 78.62 138 GLU A O 1
ATOM 1131 N N . ARG A 1 139 ? 17.793 -29.831 -25.836 1.00 78.69 139 ARG A N 1
ATOM 1132 C CA . ARG A 1 139 ? 17.069 -30.697 -24.886 1.00 78.69 139 ARG A CA 1
ATOM 1133 C C . ARG A 1 139 ? 15.995 -31.534 -25.573 1.00 78.69 139 ARG A C 1
ATOM 1135 O O . ARG A 1 139 ? 15.923 -32.723 -25.301 1.00 78.69 139 ARG A O 1
ATOM 1142 N N . ILE A 1 140 ? 15.195 -30.928 -26.446 1.00 77.81 140 ILE A N 1
ATOM 1143 C CA . ILE A 1 140 ? 14.133 -31.620 -27.191 1.00 77.81 140 ILE A CA 1
ATOM 1144 C C . ILE A 1 140 ? 14.736 -32.646 -28.158 1.00 77.81 140 ILE A C 1
ATOM 1146 O O . ILE A 1 140 ? 14.238 -33.763 -28.262 1.00 77.81 140 ILE A O 1
ATOM 1150 N N . ASP A 1 141 ? 15.829 -32.295 -28.830 1.00 76.19 141 ASP A N 1
ATOM 1151 C CA . ASP A 1 141 ? 16.558 -33.186 -29.730 1.00 76.19 141 ASP A CA 1
ATOM 1152 C C . ASP A 1 141 ? 17.160 -34.357 -28.937 1.00 76.19 141 ASP A C 1
ATOM 1154 O O . ASP A 1 141 ? 16.941 -35.504 -29.298 1.00 76.19 141 ASP A O 1
ATOM 1158 N N . ASN A 1 142 ? 17.782 -34.116 -27.775 1.00 73.31 142 ASN A N 1
ATOM 1159 C CA . ASN A 1 142 ? 18.263 -35.198 -26.902 1.00 73.31 142 ASN A CA 1
ATOM 1160 C C . ASN A 1 142 ? 17.130 -36.091 -26.347 1.00 73.31 142 ASN A C 1
ATOM 1162 O O . ASN A 1 142 ? 17.318 -37.295 -26.180 1.00 73.31 142 ASN A O 1
ATOM 1166 N N . GLU A 1 143 ? 15.960 -35.525 -26.038 1.00 65.88 143 GLU A N 1
ATOM 1167 C CA . GLU A 1 143 ? 14.781 -36.283 -25.587 1.00 65.88 143 GLU A CA 1
ATOM 1168 C C . GLU A 1 143 ? 14.126 -37.079 -26.728 1.00 65.88 143 GLU A C 1
ATOM 1170 O O . GLU A 1 143 ? 13.555 -38.139 -26.482 1.00 65.88 143 GLU A O 1
ATOM 1175 N N . SER A 1 144 ? 14.234 -36.612 -27.975 1.00 60.12 144 SER A N 1
ATOM 1176 C CA . SER A 1 144 ? 13.694 -37.290 -29.162 1.00 60.12 144 SER A CA 1
ATOM 1177 C C . SER A 1 144 ? 14.669 -38.285 -29.807 1.00 60.12 144 SER A C 1
ATOM 1179 O O . SER A 1 144 ? 14.221 -39.283 -30.372 1.00 60.12 144 SER A O 1
ATOM 1181 N N . GLU A 1 145 ? 15.983 -38.087 -29.661 1.00 56.28 145 GLU A N 1
ATOM 1182 C CA . GLU A 1 145 ? 17.030 -39.064 -29.994 1.00 56.28 145 GLU A CA 1
ATOM 1183 C C . GLU A 1 145 ? 17.080 -40.233 -28.993 1.00 56.28 145 GLU A C 1
ATOM 1185 O O . GLU A 1 145 ? 17.507 -41.331 -29.352 1.00 56.28 145 GLU A O 1
ATOM 1190 N N . MET A 1 146 ? 16.530 -40.066 -27.781 1.00 52.59 146 MET A N 1
ATOM 1191 C CA . MET A 1 146 ? 16.129 -41.172 -26.894 1.00 52.59 146 MET A CA 1
ATOM 1192 C C . MET A 1 146 ? 14.839 -41.863 -27.384 1.00 52.59 146 MET A C 1
ATOM 1194 O O . MET A 1 146 ? 13.903 -42.125 -26.624 1.00 52.59 146 MET A O 1
ATOM 1198 N N . GLY A 1 147 ? 14.782 -42.180 -28.678 1.00 42.84 147 GLY A N 1
ATOM 1199 C CA . GLY A 1 147 ? 13.690 -42.932 -29.276 1.00 42.84 147 GLY A CA 1
ATOM 1200 C C . GLY A 1 147 ? 13.465 -44.270 -28.566 1.00 42.84 147 GLY A C 1
ATOM 1201 O O . GLY A 1 147 ? 14.371 -45.091 -28.449 1.00 42.84 147 GLY A O 1
ATOM 1202 N N . THR A 1 148 ? 12.218 -44.501 -28.148 1.00 45.03 148 THR A N 1
ATOM 1203 C CA . THR A 1 148 ? 11.585 -45.832 -28.104 1.00 45.03 148 THR A CA 1
ATOM 1204 C C . THR A 1 148 ? 12.427 -46.955 -27.482 1.00 45.03 148 THR A C 1
ATOM 1206 O O . THR A 1 148 ? 12.715 -47.960 -28.126 1.00 45.03 148 THR A O 1
ATOM 1209 N N . GLY A 1 149 ? 12.788 -46.816 -26.209 1.00 36.12 149 GLY A N 1
ATOM 1210 C CA . GLY A 1 149 ? 13.205 -47.937 -25.367 1.00 36.12 149 GLY A CA 1
ATOM 1211 C C . GLY A 1 149 ? 12.090 -48.274 -24.388 1.00 36.12 149 GLY A C 1
ATOM 1212 O O . GLY A 1 149 ? 11.814 -47.495 -23.480 1.00 36.12 149 GLY A O 1
ATOM 1213 N N . SER A 1 150 ? 11.422 -49.411 -24.575 1.00 45.69 150 SER A N 1
ATOM 1214 C CA . SER A 1 150 ? 10.442 -49.934 -23.627 1.00 45.69 150 SER A CA 1
ATOM 1215 C C . SER A 1 150 ? 11.062 -50.089 -22.236 1.00 45.69 150 SER A C 1
ATOM 1217 O O . SER A 1 150 ? 11.847 -51.006 -22.020 1.00 45.69 150 SER A O 1
ATOM 1219 N N . TYR A 1 151 ? 10.645 -49.263 -21.285 1.00 40.81 151 TYR A N 1
ATOM 1220 C CA . TYR A 1 151 ? 10.654 -49.626 -19.873 1.00 40.81 151 TYR A CA 1
ATOM 1221 C C . TYR A 1 151 ? 9.316 -49.197 -19.289 1.00 40.81 151 TYR A C 1
ATOM 1223 O O . TYR A 1 151 ? 9.109 -48.065 -18.860 1.00 40.81 151 TYR A O 1
ATOM 1231 N N . ALA A 1 152 ? 8.371 -50.133 -19.338 1.00 48.97 152 ALA A N 1
ATOM 1232 C CA . ALA A 1 152 ? 7.316 -50.167 -18.350 1.00 48.97 152 ALA A CA 1
ATOM 1233 C C . ALA A 1 152 ? 7.999 -50.413 -17.001 1.00 48.97 152 ALA A C 1
ATOM 1235 O O . ALA A 1 152 ? 8.351 -51.546 -16.688 1.00 48.97 152 ALA A O 1
ATOM 1236 N N . GLU A 1 153 ? 8.219 -49.358 -16.224 1.00 40.16 153 GLU A N 1
ATOM 1237 C CA . GLU A 1 153 ? 8.542 -49.500 -14.811 1.00 40.16 153 GLU A CA 1
ATOM 1238 C C . GLU A 1 153 ? 7.628 -48.595 -13.988 1.00 40.16 153 GLU A C 1
ATOM 1240 O O . GLU A 1 153 ? 7.591 -47.373 -14.127 1.00 40.16 153 GLU A O 1
ATOM 1245 N N . ASN A 1 154 ? 6.810 -49.284 -13.197 1.00 49.97 154 ASN A N 1
ATOM 1246 C CA . ASN A 1 154 ? 5.789 -48.803 -12.284 1.00 49.97 154 ASN A CA 1
ATOM 1247 C C . ASN A 1 154 ? 6.214 -47.541 -11.516 1.00 49.97 154 ASN A C 1
ATOM 1249 O O . ASN A 1 154 ? 7.019 -47.618 -10.590 1.00 49.97 154 ASN A O 1
ATOM 1253 N N . LYS A 1 155 ? 5.590 -46.397 -11.815 1.00 43.19 155 LYS A N 1
ATOM 1254 C CA . LYS A 1 155 ? 5.467 -45.326 -10.821 1.00 43.19 155 LYS A CA 1
ATOM 1255 C C . LYS A 1 155 ? 4.281 -45.662 -9.907 1.00 43.19 155 LYS A C 1
ATOM 1257 O O . LYS A 1 155 ? 3.189 -45.880 -10.436 1.00 43.19 155 LYS A O 1
ATOM 1262 N N . PRO A 1 156 ? 4.452 -45.724 -8.573 1.00 49.97 156 PRO A N 1
ATOM 1263 C CA . PRO A 1 156 ? 3.305 -45.725 -7.672 1.00 49.97 156 PRO A CA 1
ATOM 1264 C C . PRO A 1 156 ? 2.522 -44.412 -7.863 1.00 49.97 156 PRO A C 1
ATOM 1266 O O . PRO A 1 156 ? 3.123 -43.408 -8.259 1.00 49.97 156 PRO A O 1
ATOM 1269 N N . PRO A 1 157 ? 1.193 -44.414 -7.648 1.00 46.25 157 PRO A N 1
ATOM 1270 C CA . PRO A 1 157 ? 0.378 -43.228 -7.857 1.00 46.25 157 PRO A CA 1
ATOM 1271 C C . PRO A 1 157 ? 0.874 -42.093 -6.958 1.00 46.25 157 PRO A C 1
ATOM 1273 O O . PRO A 1 157 ? 1.148 -42.289 -5.777 1.00 46.25 157 PRO A O 1
ATOM 1276 N N . GLU A 1 158 ? 1.018 -40.925 -7.573 1.00 47.34 158 GLU A N 1
ATOM 1277 C CA . GLU A 1 158 ? 1.391 -39.658 -6.958 1.00 47.34 158 GLU A CA 1
ATOM 1278 C C . GLU A 1 158 ? 0.412 -39.357 -5.810 1.00 47.34 158 GLU A C 1
ATOM 1280 O O . GLU A 1 158 ? -0.776 -39.123 -6.040 1.00 47.34 158 GLU A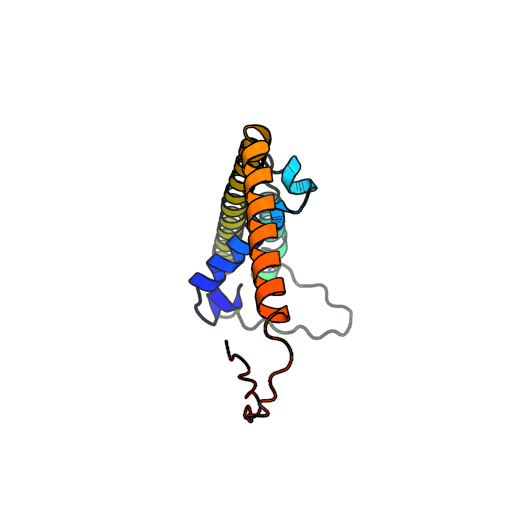 O 1
ATOM 1285 N N . GLU A 1 159 ? 0.885 -39.415 -4.562 1.00 51.69 159 GLU A N 1
ATOM 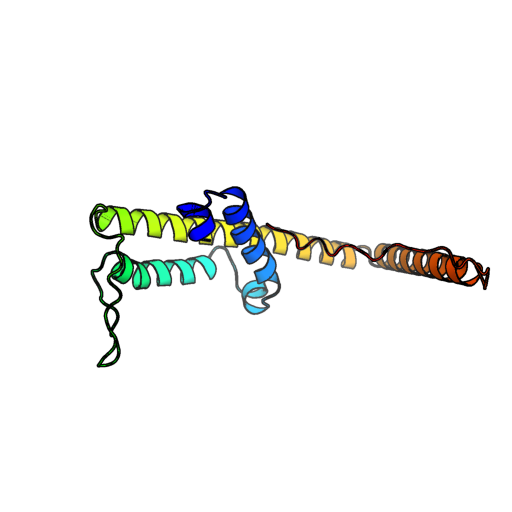1286 C CA . GLU A 1 159 ? 0.132 -38.885 -3.429 1.00 51.69 159 GLU A CA 1
ATOM 1287 C C . GLU A 1 159 ? 0.034 -37.369 -3.612 1.00 51.69 159 GLU A C 1
ATOM 1289 O O . GLU A 1 159 ? 1.025 -36.641 -3.519 1.00 51.69 159 GLU A O 1
ATOM 1294 N N . LEU A 1 160 ? -1.180 -36.903 -3.908 1.00 53.56 160 LEU A N 1
ATOM 1295 C CA . LEU A 1 160 ? -1.573 -35.505 -3.800 1.00 53.56 160 LEU A CA 1
ATOM 1296 C C . LEU A 1 160 ? -1.383 -35.077 -2.342 1.00 53.56 160 LEU A C 1
ATOM 1298 O O . LEU A 1 160 ? -2.278 -35.235 -1.515 1.00 53.56 160 LEU A O 1
ATOM 1302 N N . PHE A 1 161 ? -0.210 -34.539 -2.019 1.00 45.50 161 PHE A N 1
ATOM 1303 C CA . PHE A 1 161 ? -0.066 -33.707 -0.836 1.00 45.50 161 PHE A CA 1
ATOM 1304 C C . PHE A 1 161 ? -0.824 -32.408 -1.108 1.00 45.50 161 PHE A C 1
ATOM 1306 O O . PHE A 1 161 ? -0.334 -31.509 -1.791 1.00 45.50 161 PHE A O 1
ATOM 1313 N N . GLU A 1 162 ? -2.056 -32.340 -0.605 1.00 52.19 162 GLU A N 1
ATOM 1314 C CA . GLU A 1 162 ? -2.717 -31.069 -0.336 1.00 52.19 162 GLU A CA 1
ATOM 1315 C C . GLU A 1 162 ? -1.824 -30.291 0.637 1.00 52.19 162 GLU A C 1
ATOM 1317 O O . GLU A 1 162 ? -1.588 -30.727 1.764 1.00 52.19 162 GLU A O 1
ATOM 1322 N N . ASP A 1 163 ? -1.266 -29.179 0.164 1.00 52.91 163 ASP A N 1
ATOM 1323 C CA . ASP A 1 163 ? -0.449 -28.266 0.961 1.00 52.91 163 ASP A CA 1
ATOM 1324 C C . ASP A 1 163 ? -1.324 -27.625 2.055 1.00 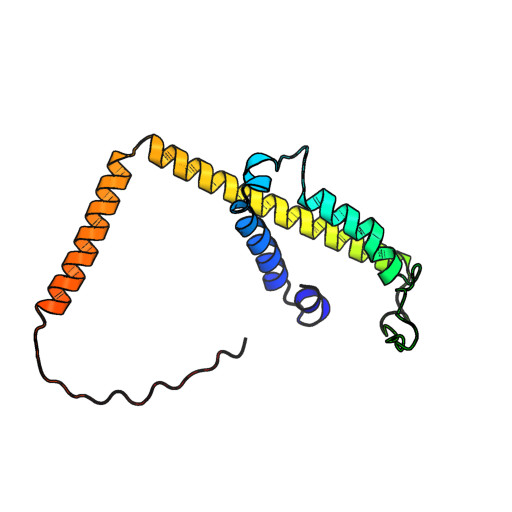52.91 163 ASP A C 1
ATOM 1326 O O . ASP A 1 163 ? -2.294 -26.936 1.714 1.00 52.91 163 ASP A O 1
ATOM 1330 N N . PRO A 1 164 ? -1.052 -27.838 3.358 1.00 59.28 164 PRO A N 1
ATOM 1331 C CA . PRO A 1 164 ? -1.825 -27.236 4.425 1.00 59.28 164 PRO A CA 1
ATOM 1332 C C . PRO A 1 164 ? -1.095 -26.005 4.976 1.00 59.28 164 PRO A C 1
ATOM 1334 O O . PRO A 1 164 ? -0.762 -25.989 6.160 1.00 59.28 164 PRO A O 1
ATOM 1337 N N . PHE A 1 165 ? -0.859 -24.982 4.143 1.00 50.97 165 PHE A N 1
ATOM 1338 C CA . PHE A 1 165 ? -0.483 -23.625 4.576 1.00 50.97 165 PHE A CA 1
ATOM 1339 C C . PHE A 1 165 ? -1.010 -22.526 3.642 1.00 50.97 165 PHE A C 1
ATOM 1341 O O . PHE A 1 165 ? -0.745 -22.570 2.422 1.00 50.97 165 PHE A O 1
#

Foldseek 3Di:
DCCCVPPVVVPVVVLVVLLVLLLVCCVVVCCVPQDDPVDQVLVVVLVVCLVPVLCVVLVVDDDPDDPPDDPPPPPPHPPDHSVRSSVVSNVVSVVSSVSSSVSNVVNSVVVVVVVVVCVVCVVVVVVVVVVVVVVVVVVVVVVVVPPDDDDPDDDDDDPPPPDPD

Radius of gyration: 26.15 Å; chains: 1; bounding box: 59×65×56 Å

Organism: NCBI:txid2011161

Secondary structure (DSSP, 8-state):
-HHHHHTS--HHHHHHHHHHHHHHGGG-HHHHHH--SSS-HHHHHHHHHHHHHHHHHTTSS---PPTT------GGGGS--HHHHHHHHHHHHHHHHHHHHHHHHHHHHHHHHHHHHHHH-HHHHHHHHHHHHHHHHHHHHHHHHS--------PPP--------